Protein AF-0000000066777136 (afdb_homodimer)

Solvent-accessible surface area (backbone atoms only — not comparable to full-atom values): 6748 Å² total; per-residue (Å²): 109,71,65,54,53,51,48,52,54,43,50,52,30,48,49,44,24,48,50,28,49,50,47,64,70,67,70,53,54,58,68,53,48,48,50,45,32,49,55,42,25,53,56,21,48,60,64,58,45,67,77,68,74,74,73,69,72,74,82,122,109,72,65,54,52,52,49,53,54,42,50,52,29,48,50,44,24,47,50,27,50,49,48,65,69,66,70,55,55,58,69,54,49,47,49,45,32,48,55,41,24,51,55,22,48,61,65,59,44,68,76,68,75,75,73,68,71,72,81,122

Secondary structure (DSSP, 8-state):
-HHHHHHHHHHHHHHHHHHHHHHHHTT--HHHHHHHHHHHHHHHHHHHS-----------/-HHHHHHHHHHHHHHHHHHHHHHHHTT--HHHHHHHHHHHHHHHHHHHS-----------

Foldseek 3Di:
DVVVVVVVVVVLVVVLVVLQVCCVVVVDDPVSVVVSVVVNVVSVVVVPPPPPPPPPVPPD/DVVVVVVVVVVLVVVLVVLQVCCVVVVDDPVSVVVSVVVNVVSVVVVPPPPPPCPVVPPD

pLDDT: mean 80.48, std 21.47, range [34.06, 98.5]

Sequence (120 aa):
MVDECFSQRQKKWACVQFIAEVSLIANCKPADLKLALSLIADLANSENKEPEKEVFYKAEMVDECFSQRQKKWACVQFIAEVSLIANCKPADLKLALSLIADLANSENKEPEKEVFYKAE

Structure (mmCIF, N/CA/C/O backbone):
data_AF-0000000066777136-model_v1
#
loop_
_entity.id
_entity.type
_entity.pdbx_description
1 polymer TumA
#
loop_
_atom_site.group_PDB
_atom_site.id
_atom_site.type_symbol
_atom_site.label_atom_id
_atom_site.label_alt_id
_atom_site.label_comp_id
_atom_site.label_asym_id
_atom_site.label_entity_id
_atom_site.label_seq_id
_atom_site.pdbx_PDB_ins_code
_atom_site.Cartn_x
_atom_site.Cartn_y
_atom_site.Cartn_z
_atom_site.occupancy
_atom_site.B_iso_or_equiv
_atom_site.auth_seq_id
_atom_site.auth_comp_id
_atom_site.auth_asym_id
_atom_site.auth_atom_id
_atom_site.pdbx_PDB_model_num
ATOM 1 N N . MET A 1 1 ? -10.672 20.625 11.062 1 40.84 1 MET A N 1
ATOM 2 C CA . MET A 1 1 ? -10.297 20.344 9.68 1 40.84 1 MET A CA 1
ATOM 3 C C . MET A 1 1 ? -8.977 19.594 9.602 1 40.84 1 MET A C 1
ATOM 5 O O . MET A 1 1 ? -8.852 18.641 8.836 1 40.84 1 MET A O 1
ATOM 9 N N . VAL A 1 2 ? -7.93 20 10.32 1 48.22 2 VAL A N 1
ATOM 10 C CA . VAL A 1 2 ? -6.625 19.344 10.352 1 48.22 2 VAL A CA 1
ATOM 11 C C . VAL A 1 2 ? -6.777 17.906 10.852 1 48.22 2 VAL A C 1
ATOM 13 O O . VAL A 1 2 ? -6.195 16.984 10.281 1 48.22 2 VAL A O 1
ATOM 16 N N . ASP A 1 3 ? -7.652 17.734 11.789 1 57 3 ASP A N 1
ATOM 17 C CA . ASP A 1 3 ? -7.859 16.422 12.422 1 57 3 ASP A CA 1
ATOM 18 C C . ASP A 1 3 ? -8.531 15.453 11.453 1 57 3 ASP A C 1
ATOM 20 O O . ASP A 1 3 ? -8.156 14.281 11.398 1 57 3 ASP A O 1
ATOM 24 N N . GLU A 1 4 ? -9.391 16.094 10.656 1 57.47 4 GLU A N 1
ATOM 25 C CA . GLU A 1 4 ? -10.125 15.242 9.719 1 57.47 4 GLU A CA 1
ATOM 26 C C . GLU A 1 4 ? -9.211 14.734 8.602 1 57.47 4 GLU A C 1
ATOM 28 O O . GLU A 1 4 ? -9.344 13.594 8.156 1 57.47 4 GLU A O 1
ATOM 33 N N . CYS A 1 5 ? -8.305 15.602 8.227 1 56.84 5 CYS A N 1
ATOM 34 C CA . CYS A 1 5 ? -7.387 15.203 7.164 1 56.84 5 CYS A CA 1
ATOM 35 C C . CYS A 1 5 ? -6.449 14.102 7.637 1 56.84 5 CYS A C 1
ATOM 37 O O . CYS A 1 5 ? -6.168 13.156 6.895 1 56.84 5 CYS A O 1
ATOM 39 N N . PHE A 1 6 ? -6.082 14.227 8.883 1 62.59 6 PHE A N 1
ATOM 40 C CA . PHE A 1 6 ? -5.23 13.188 9.453 1 62.59 6 PHE A CA 1
ATOM 41 C C . PHE A 1 6 ? -5.984 11.867 9.555 1 62.59 6 PHE A C 1
ATOM 43 O O . PHE A 1 6 ? -5.441 10.812 9.227 1 62.59 6 PHE A O 1
ATOM 50 N N . SER A 1 7 ? -7.195 12.164 9.789 1 74 7 SER A N 1
ATOM 51 C CA . SER A 1 7 ? -8.016 10.969 9.969 1 74 7 SER A CA 1
ATOM 52 C C . SER A 1 7 ? -8.234 10.242 8.648 1 74 7 SER A C 1
ATOM 54 O O . SER A 1 7 ? -8.172 9.016 8.586 1 74 7 SER A O 1
ATOM 56 N N . GLN A 1 8 ? -8.312 11 7.531 1 79.5 8 GLN A N 1
ATOM 57 C CA . GLN A 1 8 ? -8.539 10.375 6.23 1 79.5 8 GLN A CA 1
ATOM 58 C C . GLN A 1 8 ? -7.285 9.68 5.723 1 79.5 8 GLN A C 1
ATOM 60 O O . GLN A 1 8 ? -7.359 8.594 5.148 1 79.5 8 GLN A O 1
ATOM 65 N N . ARG A 1 9 ? -6.215 10.289 5.965 1 78.5 9 ARG A N 1
ATOM 66 C CA . ARG A 1 9 ? -4.945 9.703 5.547 1 78.5 9 ARG A CA 1
ATOM 67 C C . ARG A 1 9 ? -4.645 8.43 6.324 1 78.5 9 ARG A C 1
ATOM 69 O O . ARG A 1 9 ? -4.188 7.438 5.75 1 78.5 9 ARG A O 1
ATOM 76 N N . GLN A 1 10 ? -5.004 8.477 7.555 1 85.69 10 GLN A N 1
ATOM 77 C CA . GLN A 1 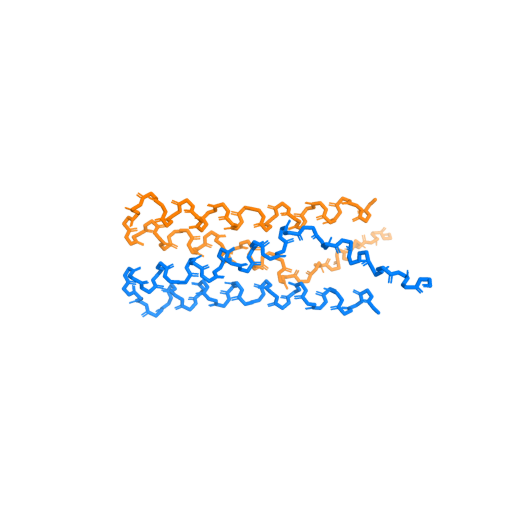10 ? -4.781 7.297 8.391 1 85.69 10 GLN A CA 1
ATOM 78 C C . GLN A 1 10 ? -5.68 6.141 7.957 1 85.69 10 GLN A C 1
ATOM 80 O O . GLN A 1 10 ? -5.258 4.98 7.969 1 85.69 10 GLN A O 1
ATOM 85 N N . LYS A 1 11 ? -6.871 6.449 7.566 1 90.88 11 LYS A N 1
ATOM 86 C CA . LYS A 1 11 ? -7.793 5.426 7.086 1 90.88 11 LYS A CA 1
ATOM 87 C C . LYS A 1 11 ? -7.258 4.758 5.82 1 90.88 11 LYS A C 1
ATOM 89 O O . LYS A 1 11 ? -7.398 3.545 5.645 1 90.88 11 LYS A O 1
ATOM 94 N N . LYS A 1 12 ? -6.652 5.516 4.965 1 93.19 12 LYS A N 1
ATOM 95 C CA . LYS A 1 12 ? -6.105 4.965 3.727 1 93.19 12 LYS A CA 1
ATOM 96 C C . LYS A 1 12 ? -4.945 4.016 4.016 1 93.19 12 LYS A C 1
ATOM 98 O O . LYS A 1 12 ? -4.844 2.945 3.41 1 93.19 12 LYS A O 1
ATOM 103 N N . TRP A 1 13 ? -4.18 4.43 4.98 1 94.25 13 TRP A N 1
ATOM 104 C CA . TRP A 1 13 ? -3.09 3.547 5.375 1 94.25 13 TRP A CA 1
ATOM 105 C C . TRP A 1 13 ? -3.627 2.26 5.992 1 94.25 13 TRP A C 1
ATOM 107 O O . TRP A 1 13 ? -3.076 1.18 5.773 1 94.25 13 TRP A O 1
ATOM 117 N N . 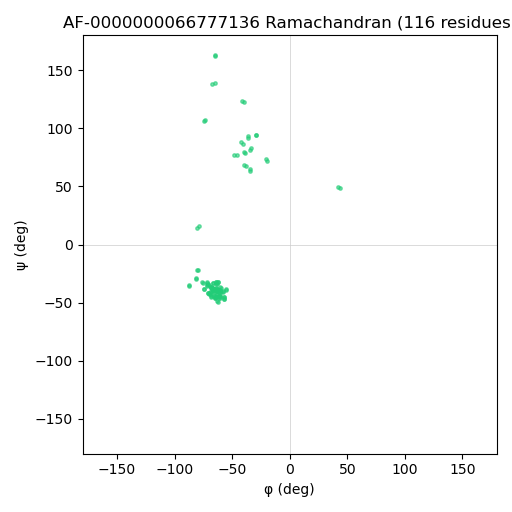ALA A 1 14 ? -4.629 2.354 6.734 1 94.12 14 ALA A N 1
ATOM 118 C CA . ALA A 1 14 ? -5.25 1.176 7.332 1 94.12 14 ALA A CA 1
ATOM 119 C C . ALA A 1 14 ? -5.801 0.239 6.262 1 94.12 14 ALA A C 1
ATOM 121 O O . ALA A 1 14 ? -5.688 -0.983 6.379 1 94.12 14 ALA A O 1
ATOM 122 N N . CYS A 1 15 ? -6.379 0.836 5.262 1 97.12 15 CYS A N 1
ATOM 123 C CA . CYS A 1 15 ? -6.914 0.04 4.164 1 97.12 15 CYS A CA 1
ATOM 124 C C . CYS A 1 15 ? -5.797 -0.688 3.426 1 97.12 15 CYS A C 1
ATOM 126 O O . CYS A 1 15 ? -5.914 -1.881 3.137 1 97.12 15 CYS A O 1
ATOM 128 N N . VAL A 1 16 ? -4.734 0.071 3.168 1 98.06 16 VAL A N 1
ATOM 129 C CA . VAL A 1 16 ? -3.574 -0.529 2.514 1 98.06 16 VAL A CA 1
ATOM 130 C C . VAL A 1 16 ? -3.07 -1.712 3.338 1 98.06 16 VAL A C 1
ATOM 132 O O . VAL A 1 16 ? -2.854 -2.801 2.805 1 98.06 16 VAL A O 1
ATOM 135 N N . GLN A 1 17 ? -2.971 -1.533 4.645 1 97.25 17 GLN A N 1
ATOM 136 C CA . GLN A 1 17 ? -2.494 -2.592 5.531 1 97.25 17 GLN A CA 1
ATOM 137 C C . GLN A 1 17 ? -3.438 -3.789 5.512 1 97.25 17 GLN A C 1
ATOM 139 O O . GLN A 1 17 ? -2.994 -4.934 5.414 1 97.25 17 GLN A O 1
ATOM 144 N N . PHE A 1 18 ? -4.656 -3.486 5.535 1 97.25 18 PHE A N 1
ATOM 145 C CA . PHE A 1 18 ? -5.664 -4.539 5.555 1 97.25 18 PHE A CA 1
ATOM 146 C C . PHE A 1 18 ? -5.598 -5.375 4.281 1 97.25 18 PHE A C 1
ATOM 148 O O . PHE A 1 18 ? -5.551 -6.602 4.344 1 97.25 18 PHE A O 1
ATOM 155 N N . ILE A 1 19 ? -5.566 -4.785 3.145 1 98 19 ILE A N 1
ATOM 156 C CA . ILE A 1 19 ? -5.547 -5.477 1.86 1 98 19 ILE A CA 1
ATOM 157 C C . ILE A 1 19 ? -4.301 -6.359 1.766 1 98 19 ILE A C 1
ATOM 159 O O . ILE A 1 19 ? -4.387 -7.523 1.371 1 98 19 ILE A O 1
ATOM 163 N N . ALA A 1 20 ? -3.176 -5.777 2.152 1 98.06 20 ALA A N 1
ATOM 164 C CA . ALA A 1 20 ? -1.915 -6.508 2.051 1 98.06 20 ALA A CA 1
ATOM 165 C C . ALA A 1 20 ? -1.902 -7.715 2.988 1 98.06 20 ALA A C 1
ATOM 167 O O . ALA A 1 20 ? -1.593 -8.828 2.568 1 98.06 20 ALA A O 1
ATOM 168 N N . GLU A 1 21 ? -2.348 -7.5 4.297 1 97.12 21 GLU A N 1
ATOM 169 C CA . GLU A 1 21 ? -2.248 -8.547 5.309 1 97.12 21 GLU A CA 1
ATOM 170 C C . GLU A 1 21 ? -3.238 -9.68 5.035 1 97.12 21 GLU A C 1
ATOM 172 O O . GLU A 1 21 ? -2.896 -10.852 5.16 1 97.12 21 GLU A O 1
ATOM 177 N N . VAL A 1 22 ? -4.391 -9.328 4.656 1 96.62 22 VAL A N 1
ATOM 178 C CA . VAL A 1 22 ? -5.402 -10.336 4.363 1 96.62 22 VAL A CA 1
ATOM 179 C C . VAL A 1 22 ? -4.961 -11.172 3.166 1 96.62 22 VAL A C 1
ATOM 181 O O . VAL A 1 22 ? -5.168 -12.391 3.143 1 96.62 22 VAL A O 1
ATOM 184 N N . SER A 1 23 ? -4.348 -10.555 2.129 1 96.94 23 SER A N 1
ATOM 185 C CA . SER A 1 23 ? -3.869 -11.258 0.946 1 96.94 23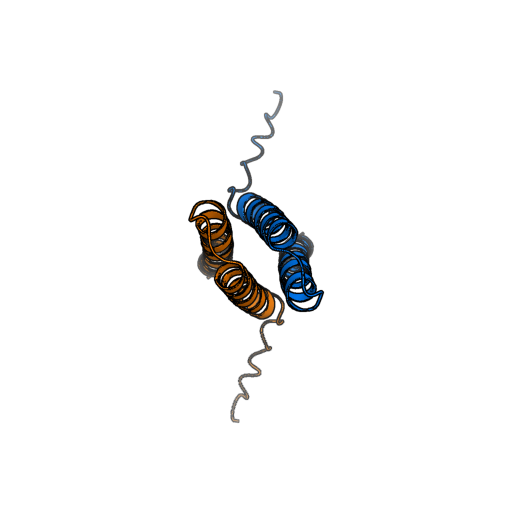 SER A CA 1
ATOM 186 C C . SER A 1 23 ? -2.764 -12.25 1.304 1 96.94 23 SER A C 1
ATOM 188 O O . SER A 1 23 ? -2.648 -13.305 0.684 1 96.94 23 SER A O 1
ATOM 190 N N . LEU A 1 24 ? -1.973 -11.938 2.24 1 94.75 24 LEU A N 1
ATOM 191 C CA . LEU A 1 24 ? -0.863 -12.781 2.664 1 94.75 24 LEU A CA 1
ATOM 192 C C . LEU A 1 24 ? -1.365 -13.961 3.488 1 94.75 24 LEU A C 1
ATOM 194 O O . LEU A 1 24 ? -0.834 -15.07 3.383 1 94.75 24 LEU A O 1
ATOM 198 N N . ILE A 1 25 ? -2.436 -13.781 4.246 1 94.56 25 ILE A N 1
ATOM 199 C CA . ILE A 1 25 ? -2.932 -14.789 5.176 1 94.56 25 ILE A CA 1
ATOM 200 C C . ILE A 1 25 ? -3.896 -15.727 4.453 1 94.56 25 ILE A C 1
ATOM 202 O O . ILE A 1 25 ? -3.953 -16.922 4.754 1 94.56 25 ILE A O 1
ATOM 206 N N . ALA A 1 26 ? -4.703 -15.289 3.49 1 89.5 26 ALA A N 1
ATOM 207 C CA . ALA A 1 26 ? -5.789 -16.016 2.842 1 89.5 26 ALA A CA 1
ATOM 208 C C . ALA A 1 26 ? -5.25 -16.953 1.765 1 89.5 26 ALA A C 1
ATOM 210 O O . ALA A 1 26 ? -6.016 -17.672 1.12 1 89.5 26 ALA A O 1
ATOM 211 N N . ASN A 1 27 ? -3.916 -17.219 1.738 1 82.31 27 ASN A N 1
ATOM 212 C CA . ASN A 1 27 ? -3.346 -18.078 0.697 1 82.31 27 ASN A CA 1
ATOM 213 C C . ASN A 1 27 ? -3.914 -17.734 -0.678 1 82.31 27 ASN A C 1
ATOM 215 O O . ASN A 1 27 ? -4.371 -18.625 -1.402 1 82.31 27 ASN A O 1
ATOM 219 N N . CYS A 1 28 ? -3.965 -16.609 -1.068 1 89.62 28 CYS A N 1
ATOM 220 C CA . CYS A 1 28 ? -4.516 -16.078 -2.311 1 89.62 28 CYS A CA 1
ATOM 221 C C . CYS A 1 28 ? -3.723 -16.578 -3.514 1 89.62 28 CYS A C 1
ATOM 223 O O . CYS A 1 28 ? -2.508 -16.75 -3.43 1 89.62 28 CYS A O 1
ATOM 225 N N . LYS A 1 29 ? -4.531 -16.938 -4.621 1 93.19 29 LYS A N 1
ATOM 226 C CA . LYS A 1 29 ? -3.893 -17.219 -5.902 1 93.19 29 LYS A CA 1
ATOM 227 C C . LYS A 1 29 ? -3.217 -15.969 -6.465 1 93.19 29 LYS A C 1
ATOM 229 O O . LYS A 1 29 ? -3.529 -14.852 -6.059 1 93.19 29 LYS A O 1
ATOM 234 N N . PRO A 1 30 ? -2.342 -16.125 -7.402 1 93.81 30 PRO A N 1
ATOM 235 C CA . PRO A 1 30 ? -1.609 -14.984 -7.977 1 93.81 30 PRO A CA 1
ATOM 236 C C . PRO A 1 30 ? -2.533 -13.898 -8.516 1 93.81 30 PRO A C 1
ATOM 238 O O . PRO A 1 30 ? -2.238 -12.703 -8.375 1 93.81 30 PRO A O 1
ATOM 241 N N . ALA A 1 31 ? -3.582 -14.281 -9.102 1 94.62 31 ALA A N 1
ATOM 242 C CA . ALA A 1 31 ? -4.516 -13.289 -9.633 1 94.62 31 ALA A CA 1
ATOM 243 C C . ALA A 1 31 ? -5.07 -12.406 -8.516 1 94.62 31 ALA A C 1
ATOM 245 O O . ALA A 1 31 ? -5.246 -11.195 -8.703 1 94.62 31 ALA A O 1
ATOM 246 N N . ASP A 1 32 ? -5.355 -12.992 -7.422 1 96.19 32 ASP A N 1
ATOM 247 C CA . ASP A 1 32 ? -5.859 -12.25 -6.27 1 96.19 32 ASP A CA 1
ATOM 248 C C . ASP A 1 32 ? -4.781 -11.328 -5.699 1 96.19 32 ASP A C 1
ATOM 250 O O . ASP A 1 32 ? -5.074 -10.203 -5.281 1 96.19 32 ASP A O 1
ATOM 254 N N . LEU A 1 33 ? -3.572 -11.82 -5.723 1 97.69 33 LEU A N 1
ATOM 255 C CA . LEU A 1 33 ? -2.455 -11.008 -5.262 1 97.69 33 LEU A CA 1
ATOM 256 C C . LEU A 1 33 ? -2.258 -9.797 -6.16 1 97.69 33 LEU A C 1
ATOM 258 O O . LEU A 1 33 ? -2.033 -8.688 -5.672 1 97.69 33 LEU A O 1
ATOM 262 N N . LYS A 1 34 ? -2.445 -9.992 -7.406 1 97.19 34 LYS A N 1
ATOM 263 C CA . LYS A 1 34 ? -2.324 -8.898 -8.367 1 97.19 34 LYS A CA 1
ATOM 264 C C . LYS A 1 34 ? -3.449 -7.883 -8.195 1 97.19 34 LYS A C 1
ATOM 266 O O . LYS A 1 34 ? -3.227 -6.676 -8.305 1 97.19 34 LYS A O 1
ATOM 271 N N . LEU A 1 35 ? -4.605 -8.422 -7.965 1 97.38 35 LEU A N 1
ATOM 272 C CA . LEU A 1 35 ? -5.727 -7.523 -7.711 1 97.38 35 LEU A CA 1
ATOM 273 C C . LEU A 1 35 ? -5.477 -6.68 -6.465 1 97.38 35 LEU A C 1
ATOM 275 O O . LEU A 1 35 ? -5.746 -5.477 -6.461 1 97.38 35 LEU A O 1
ATOM 279 N N . ALA A 1 36 ? -4.996 -7.328 -5.43 1 97.88 36 ALA A N 1
ATOM 280 C CA . ALA A 1 36 ? -4.656 -6.602 -4.211 1 97.88 36 ALA A CA 1
ATOM 281 C C . ALA A 1 36 ? -3.633 -5.504 -4.492 1 97.88 36 ALA A C 1
ATOM 283 O O . ALA A 1 36 ? -3.816 -4.359 -4.078 1 97.88 36 ALA A O 1
ATOM 284 N N . LEU A 1 37 ? -2.602 -5.828 -5.223 1 98.12 37 LEU A N 1
ATOM 285 C CA . LEU A 1 37 ? -1.562 -4.863 -5.559 1 98.12 37 LEU A CA 1
ATOM 286 C C . LEU A 1 37 ? -2.125 -3.74 -6.426 1 98.12 37 LEU A C 1
ATOM 288 O O . LEU A 1 37 ? -1.725 -2.582 -6.285 1 98.12 37 LEU A O 1
ATOM 292 N N . SER A 1 38 ? -3.08 -4.004 -7.254 1 98.12 38 SER A N 1
ATOM 293 C CA . SER A 1 38 ? -3.721 -2.982 -8.078 1 98.12 38 SER A CA 1
ATOM 294 C C . SER A 1 38 ? -4.531 -2.016 -7.219 1 98.12 38 SER A C 1
ATOM 296 O O . SER A 1 38 ? -4.484 -0.801 -7.43 1 98.12 38 SER A O 1
ATOM 298 N N . LEU A 1 39 ? -5.293 -2.574 -6.285 1 98.25 39 LEU A N 1
ATOM 299 C CA . LEU A 1 39 ? -6.086 -1.75 -5.379 1 98.25 39 LEU A CA 1
ATOM 300 C C . LEU A 1 39 ? -5.188 -0.835 -4.551 1 98.25 39 LEU A C 1
ATOM 302 O O . LEU A 1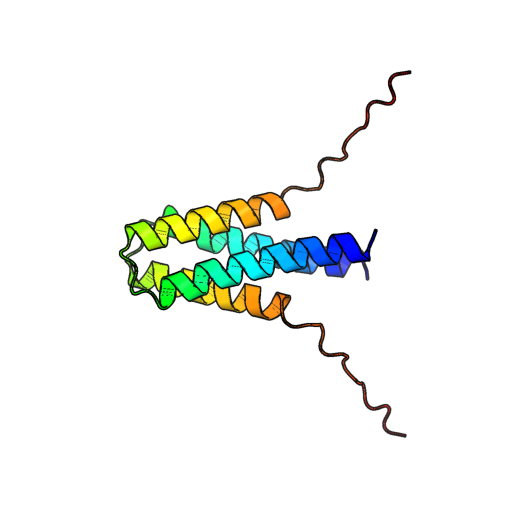 39 ? -5.492 0.347 -4.375 1 98.25 39 LEU A O 1
ATOM 306 N N . ILE A 1 40 ? -4.082 -1.372 -4.148 1 98.5 40 ILE A N 1
ATOM 307 C CA . ILE A 1 40 ? -3.129 -0.613 -3.344 1 98.5 40 ILE A CA 1
ATOM 308 C C . ILE A 1 40 ? -2.479 0.47 -4.203 1 98.5 40 ILE A C 1
ATOM 310 O O . ILE A 1 40 ? -2.318 1.609 -3.758 1 98.5 40 ILE A O 1
ATOM 314 N N . ALA A 1 41 ? -2.111 0.181 -5.418 1 98 41 ALA A N 1
ATOM 315 C CA . ALA A 1 41 ? -1.53 1.161 -6.332 1 98 41 ALA A CA 1
ATOM 316 C C . ALA A 1 41 ? -2.477 2.34 -6.547 1 98 41 ALA A C 1
ATOM 318 O O . ALA A 1 41 ? -2.045 3.494 -6.559 1 98 41 ALA A O 1
ATOM 319 N N . ASP A 1 42 ? -3.736 2.012 -6.664 1 96.81 42 ASP A N 1
ATOM 320 C CA . ASP A 1 42 ? -4.738 3.051 -6.879 1 96.81 42 ASP A CA 1
ATOM 321 C C . ASP A 1 42 ? -4.852 3.965 -5.66 1 96.81 42 ASP A C 1
ATOM 323 O O . ASP A 1 42 ? -4.961 5.184 -5.801 1 96.81 42 ASP A O 1
ATOM 327 N N . LEU A 1 43 ? -4.867 3.369 -4.48 1 95.69 43 LEU A N 1
A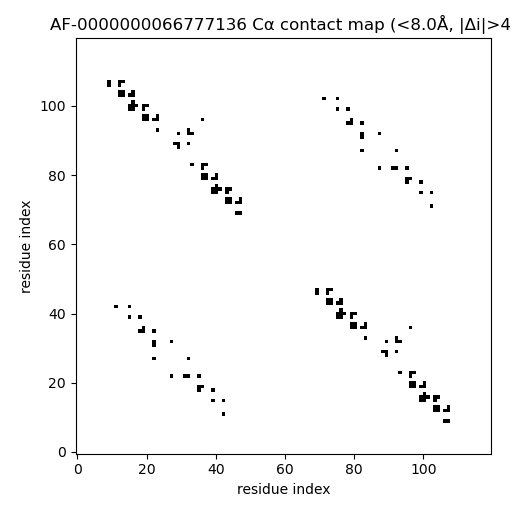TOM 328 C CA . LEU A 1 43 ? -4.93 4.141 -3.244 1 95.69 43 LEU A CA 1
ATOM 329 C C . LEU A 1 43 ? -3.721 5.062 -3.113 1 95.69 43 LEU A C 1
ATOM 331 O O . LEU A 1 43 ? -3.863 6.238 -2.768 1 95.69 43 LEU A O 1
ATOM 335 N N . ALA A 1 44 ? -2.568 4.512 -3.416 1 96.38 44 ALA A N 1
ATOM 336 C CA . ALA A 1 44 ? -1.333 5.285 -3.32 1 96.38 44 ALA A CA 1
ATOM 337 C C . ALA A 1 44 ? -1.312 6.414 -4.348 1 96.38 44 ALA A C 1
ATOM 339 O O . ALA A 1 44 ? -0.867 7.523 -4.051 1 96.38 44 ALA A O 1
ATOM 340 N N . ASN A 1 45 ? -1.791 6.109 -5.52 1 94.44 45 ASN A N 1
ATOM 341 C CA . ASN A 1 45 ? -1.853 7.117 -6.57 1 94.44 45 ASN A CA 1
ATOM 342 C C . ASN A 1 45 ? -2.723 8.305 -6.16 1 94.44 45 ASN A C 1
ATOM 344 O O . ASN A 1 45 ? -2.381 9.453 -6.438 1 94.44 45 ASN A O 1
ATOM 348 N N . SER A 1 46 ? -3.814 7.992 -5.523 1 91.31 46 SER A N 1
ATOM 349 C CA . SER A 1 46 ? -4.723 9.039 -5.07 1 91.31 46 SER A CA 1
ATOM 350 C C . SER A 1 46 ? -4.043 9.961 -4.055 1 91.31 46 SER A C 1
ATOM 352 O O . SER A 1 46 ? -4.324 11.156 -4.012 1 91.31 46 SER A O 1
ATOM 354 N N . GLU A 1 47 ? -3.148 9.422 -3.285 1 89.19 47 GLU A N 1
ATOM 355 C CA . GLU A 1 47 ? -2.459 10.203 -2.256 1 89.19 47 GLU A CA 1
ATOM 356 C C . GLU A 1 47 ? -1.302 11 -2.848 1 89.19 47 GLU A C 1
ATOM 358 O O . GLU A 1 47 ? -0.904 12.023 -2.297 1 89.19 47 GLU A O 1
ATOM 363 N N . ASN A 1 48 ? -0.774 10.453 -3.863 1 88.31 48 ASN A N 1
ATOM 364 C CA . ASN A 1 48 ? 0.366 11.102 -4.496 1 88.31 48 ASN A CA 1
ATOM 365 C C . ASN A 1 48 ? -0.076 12.25 -5.406 1 88.31 48 ASN A C 1
ATOM 367 O O . ASN A 1 48 ? 0.733 13.102 -5.781 1 88.31 48 ASN A O 1
ATOM 371 N N . LYS A 1 49 ? -1.266 12.102 -5.754 1 82.81 49 LYS A N 1
ATOM 372 C CA . LYS A 1 49 ? -1.787 13.172 -6.594 1 82.81 49 LYS A CA 1
ATOM 373 C C . LYS A 1 49 ? -2.049 14.438 -5.773 1 82.81 49 LYS A C 1
ATOM 375 O O . LYS A 1 49 ? -2.533 14.359 -4.641 1 82.81 49 LYS A O 1
ATOM 380 N N . GLU A 1 50 ? -1.185 15.469 -5.934 1 63.22 50 GLU A N 1
ATOM 381 C CA . GLU A 1 50 ? -1.326 16.781 -5.301 1 63.22 50 GLU A CA 1
ATOM 382 C C . GLU A 1 50 ? -2.781 17.234 -5.301 1 63.22 50 GLU A C 1
ATOM 384 O O . GLU A 1 50 ? -3.529 16.953 -6.238 1 63.22 50 GLU A O 1
ATOM 389 N N . PRO A 1 51 ? -3.285 17.516 -3.955 1 55.62 51 PRO A N 1
ATOM 390 C CA . PRO A 1 51 ? -4.633 18.078 -3.988 1 55.62 51 PRO A CA 1
ATOM 391 C C . PRO A 1 51 ? -4.848 19.016 -5.18 1 55.62 51 PRO A C 1
ATOM 393 O O . PRO A 1 51 ? -3.951 19.781 -5.535 1 55.62 51 PRO A O 1
ATOM 396 N N . GLU A 1 52 ? -5.34 18.531 -6.262 1 49.78 52 GLU A N 1
ATOM 397 C CA . GLU A 1 52 ? -5.715 19.516 -7.266 1 49.78 52 GLU A CA 1
ATOM 398 C C . GLU A 1 52 ? -6.133 20.844 -6.617 1 49.78 52 GLU A C 1
ATOM 400 O O . GLU A 1 52 ? -6.805 20.844 -5.582 1 49.78 52 GLU A O 1
ATOM 405 N N . LYS A 1 53 ? -5.316 21.875 -6.41 1 47.41 53 LYS A N 1
ATOM 406 C CA . LYS A 1 53 ? -5.914 23.203 -6.199 1 47.41 53 LYS A CA 1
ATOM 407 C C . LYS A 1 53 ? -7.344 23.234 -6.73 1 47.41 53 LYS A C 1
ATOM 409 O O . LYS A 1 53 ? -7.566 23.109 -7.938 1 47.41 53 LYS A O 1
ATOM 414 N N . GLU A 1 54 ? -8.273 22.625 -6.137 1 44.34 54 GLU A N 1
ATOM 415 C CA . GLU A 1 54 ? -9.617 23.031 -6.539 1 44.34 54 GLU A CA 1
ATOM 416 C C . GLU A 1 54 ? -9.672 24.516 -6.871 1 44.34 54 GLU A C 1
ATOM 418 O O . GLU A 1 54 ? -9.547 25.359 -5.984 1 44.34 54 GLU A O 1
ATOM 423 N N . VAL A 1 55 ? -8.984 25.016 -7.918 1 43.78 55 VAL A N 1
ATOM 424 C CA . VAL A 1 55 ? -9.359 26.328 -8.438 1 43.78 55 VAL A CA 1
ATOM 425 C C . VAL A 1 55 ? -10.875 26.484 -8.398 1 43.78 55 VAL A C 1
ATOM 427 O O . VAL A 1 55 ? -11.594 25.844 -9.156 1 43.78 55 VAL A O 1
ATOM 430 N N . PHE A 1 56 ? -11.445 26.547 -7.242 1 41.78 56 PHE A N 1
ATOM 431 C CA . PHE A 1 56 ? -12.812 27.062 -7.203 1 41.78 56 PHE A CA 1
ATOM 432 C C . PHE A 1 56 ? -12.945 28.328 -8.047 1 41.78 56 PHE A C 1
ATOM 434 O O . PHE A 1 56 ? -12.266 29.312 -7.785 1 41.78 56 PHE A O 1
ATOM 441 N N . TYR A 1 57 ? -13.008 28.156 -9.281 1 42.41 57 TYR A N 1
ATOM 442 C CA . TYR A 1 57 ? -13.383 29.266 -10.133 1 42.41 57 TYR A CA 1
ATOM 443 C C . TYR A 1 57 ? -14.391 30.172 -9.422 1 42.41 57 TYR A C 1
ATOM 445 O O . TYR A 1 57 ? -15.43 29.719 -8.953 1 42.41 57 TYR A O 1
ATOM 453 N N . LYS A 1 58 ? -13.969 31.078 -8.602 1 37.03 58 LYS A N 1
ATOM 454 C CA . LYS A 1 58 ? -14.844 32.188 -8.242 1 37.03 58 LYS A CA 1
ATOM 455 C C . LYS A 1 58 ? -15.641 32.656 -9.453 1 37.03 58 LYS A C 1
ATOM 457 O O . LYS A 1 58 ? -15.062 33.094 -10.453 1 37.03 58 LYS A O 1
ATOM 462 N N . ALA A 1 59 ? -16.734 31.984 -9.883 1 36.22 59 ALA A N 1
ATOM 463 C CA . ALA A 1 59 ? -17.656 32.688 -10.789 1 36.22 59 ALA A CA 1
ATOM 464 C C . ALA A 1 59 ? -17.844 34.125 -10.375 1 36.22 59 ALA A C 1
ATOM 466 O O . ALA A 1 59 ? -18.266 34.438 -9.258 1 36.22 59 ALA A O 1
ATOM 467 N N . GLU A 1 60 ? -16.953 35 -10.836 1 34.06 60 GLU A N 1
ATOM 468 C CA . GLU A 1 60 ? -17.344 36.375 -10.875 1 34.06 60 GLU A CA 1
ATOM 469 C C . GLU A 1 60 ? -18.672 36.562 -11.609 1 34.06 60 GLU A C 1
ATOM 471 O O . GLU A 1 60 ? -18.906 35.906 -12.625 1 34.06 60 GLU A O 1
ATOM 476 N N . MET B 1 1 ? 8.797 22.594 9.164 1 40.31 1 MET B N 1
ATOM 477 C CA . MET B 1 1 ? 8.516 21.312 9.836 1 40.31 1 MET B CA 1
ATOM 478 C C . MET B 1 1 ? 7.273 20.656 9.25 1 40.31 1 MET B C 1
ATOM 480 O O . MET B 1 1 ? 7.258 19.453 9.023 1 40.31 1 MET B O 1
ATOM 484 N N . VAL B 1 2 ? 6.16 21.375 9.062 1 48.41 2 VAL B N 1
ATOM 485 C CA . VAL B 1 2 ? 4.918 20.844 8.492 1 48.41 2 VAL B CA 1
ATOM 486 C C . VAL B 1 2 ? 5.168 20.328 7.082 1 48.41 2 VAL B C 1
ATOM 488 O O . VAL B 1 2 ? 4.707 19.25 6.719 1 48.41 2 VAL B O 1
ATOM 491 N N . ASP B 1 3 ? 6.016 21.016 6.387 1 56.91 3 ASP B N 1
ATOM 492 C CA . ASP B 1 3 ? 6.309 20.688 4.996 1 56.91 3 ASP B CA 1
ATOM 493 C C . ASP B 1 3 ? 7.098 19.391 4.891 1 56.91 3 ASP B C 1
ATOM 495 O O . ASP B 1 3 ? 6.832 18.562 4.012 1 56.91 3 ASP B O 1
ATOM 499 N N . GLU B 1 4 ? 7.953 19.25 5.922 1 57.25 4 GLU B N 1
ATOM 500 C CA . GLU B 1 4 ? 8.789 18.047 5.895 1 57.25 4 GLU B CA 1
ATOM 501 C C . GLU B 1 4 ? 7.973 16.797 6.195 1 57.25 4 GLU B C 1
ATOM 503 O O . GLU B 1 4 ? 8.219 15.742 5.617 1 57.25 4 GLU B O 1
ATOM 508 N N . CYS B 1 5 ? 7.008 16.984 7.07 1 56.75 5 CYS B N 1
ATOM 509 C CA . CYS B 1 5 ? 6.172 15.844 7.41 1 56.75 5 CYS B CA 1
ATOM 510 C C . CYS B 1 5 ? 5.312 15.422 6.223 1 56.75 5 CYS B C 1
ATOM 512 O O . CYS B 1 5 ? 5.145 14.227 5.965 1 56.75 5 CYS B O 1
ATOM 514 N N . PHE B 1 6 ? 4.871 16.422 5.52 1 62.56 6 PHE B N 1
ATOM 515 C CA . PHE B 1 6 ? 4.086 16.125 4.324 1 62.56 6 PHE B CA 1
ATOM 516 C C . PHE B 1 6 ? 4.945 15.445 3.268 1 62.56 6 PHE B C 1
ATOM 518 O O . PHE B 1 6 ? 4.508 14.469 2.645 1 62.56 6 PHE B O 1
ATOM 525 N N . SER B 1 7 ? 6.125 15.914 3.377 1 73.56 7 SER B N 1
ATOM 526 C CA . SER B 1 7 ? 7.031 15.359 2.373 1 73.56 7 SER B CA 1
ATOM 527 C C . SER B 1 7 ? 7.363 13.898 2.668 1 73.56 7 SER B C 1
ATOM 529 O O . SER B 1 7 ? 7.414 13.078 1.754 1 73.56 7 SER B O 1
ATOM 531 N N . GLN B 1 8 ? 7.418 13.531 3.965 1 79.38 8 GLN B N 1
ATOM 532 C CA . GLN B 1 8 ? 7.75 12.156 4.328 1 79.38 8 GLN B CA 1
ATOM 533 C C . GLN B 1 8 ? 6.578 11.219 4.066 1 79.38 8 GLN B C 1
ATOM 535 O O . GLN B 1 8 ? 6.77 10.094 3.605 1 79.38 8 GLN B O 1
ATOM 540 N N . ARG B 1 9 ? 5.453 11.711 4.328 1 78.12 9 ARG B N 1
ATOM 541 C CA . ARG B 1 9 ? 4.254 10.906 4.098 1 78.12 9 ARG B CA 1
ATOM 542 C C . ARG B 1 9 ? 4.039 10.664 2.607 1 78.12 9 ARG B C 1
ATOM 544 O O . ARG B 1 9 ? 3.691 9.555 2.197 1 78.12 9 ARG B O 1
ATOM 551 N N . GLN B 1 10 ? 4.34 11.656 1.87 1 85.62 10 GLN B N 1
ATOM 552 C CA . GLN B 1 10 ? 4.184 11.531 0.426 1 85.62 10 GLN B CA 1
ATOM 553 C C . GLN B 1 10 ? 5.199 10.547 -0.15 1 85.62 10 GLN B C 1
ATOM 555 O O . GLN B 1 10 ? 4.883 9.781 -1.067 1 85.62 10 GLN B O 1
ATOM 560 N N . LYS B 1 11 ? 6.387 10.555 0.4 1 90.81 11 LYS B N 1
ATOM 561 C CA . LYS B 1 11 ? 7.414 9.617 -0.044 1 90.81 11 LYS B CA 1
ATOM 562 C C . LYS B 1 11 ? 6.996 8.172 0.224 1 90.81 11 LYS B C 1
ATOM 564 O O . LYS B 1 11 ? 7.25 7.289 -0.593 1 90.81 11 LYS B O 1
ATOM 569 N N . LYS B 1 12 ? 6.352 7.949 1.336 1 93.06 12 LYS B N 1
ATOM 570 C CA . LYS B 1 12 ? 5.91 6.602 1.674 1 93.06 12 LYS B CA 1
ATOM 571 C C . LYS B 1 12 ? 4.82 6.121 0.715 1 93.06 12 LYS B C 1
ATOM 573 O O . LYS B 1 12 ? 4.84 4.973 0.275 1 93.06 12 LYS B O 1
ATOM 578 N N . TRP B 1 13 ? 3.99 7.051 0.378 1 94.19 13 TRP B N 1
ATOM 579 C CA . TRP B 1 13 ? 2.965 6.699 -0.599 1 94.19 13 TRP B CA 1
ATOM 580 C C . TRP B 1 13 ? 3.586 6.41 -1.962 1 94.19 13 TRP B C 1
ATOM 582 O O . TRP B 1 13 ? 3.139 5.512 -2.678 1 94.19 13 TRP B O 1
ATOM 592 N N . ALA B 1 14 ? 4.547 7.129 -2.32 1 94.06 14 ALA B N 1
ATOM 593 C CA . ALA B 1 14 ? 5.238 6.902 -3.586 1 94.06 14 ALA B CA 1
ATOM 594 C C . ALA B 1 14 ? 5.914 5.535 -3.604 1 94.06 14 ALA B C 1
ATOM 596 O O . ALA B 1 14 ? 5.906 4.844 -4.625 1 94.06 14 ALA B O 1
ATOM 597 N N . CYS B 1 15 ? 6.484 5.191 -2.48 1 97.06 15 CYS B N 1
ATOM 598 C CA . CYS B 1 15 ? 7.129 3.887 -2.373 1 97.06 15 CYS B CA 1
ATOM 599 C C . CYS B 1 15 ? 6.113 2.76 -2.514 1 97.06 15 CYS B C 1
ATOM 601 O O . CYS B 1 15 ? 6.34 1.801 -3.252 1 97.06 15 CYS B O 1
ATOM 603 N N . VAL B 1 16 ? 4.996 2.945 -1.808 1 98.06 16 VAL B N 1
ATOM 604 C CA . VAL B 1 16 ? 3.92 1.961 -1.903 1 98.06 16 VAL B CA 1
ATOM 605 C C . VAL B 1 16 ? 3.484 1.812 -3.359 1 98.06 16 VAL B C 1
ATOM 607 O O . VAL B 1 16 ? 3.385 0.695 -3.873 1 98.06 16 VAL B O 1
ATOM 610 N N . GLN B 1 17 ? 3.32 2.928 -4.051 1 97.25 17 GLN B N 1
ATOM 611 C CA . GLN B 1 17 ? 2.9 2.906 -5.449 1 97.25 17 GLN B CA 1
ATOM 612 C C . GLN B 1 17 ? 3.947 2.225 -6.328 1 97.25 17 GLN B C 1
ATOM 614 O O . GLN B 1 17 ? 3.609 1.39 -7.168 1 97.25 17 GLN B O 1
ATOM 619 N N . PHE B 1 18 ? 5.129 2.553 -6.055 1 97.19 18 PHE B N 1
ATOM 620 C CA . PHE B 1 18 ? 6.223 1.992 -6.832 1 97.19 18 PHE B CA 1
ATOM 621 C C . PHE B 1 18 ? 6.277 0.477 -6.68 1 97.19 18 PHE B C 1
ATOM 623 O O . PHE B 1 18 ? 6.328 -0.253 -7.672 1 97.19 18 PHE B O 1
ATOM 630 N N . ILE B 1 19 ? 6.238 -0.04 -5.512 1 98 19 ILE B N 1
ATOM 631 C CA . ILE B 1 19 ? 6.332 -1.47 -5.234 1 98 19 ILE B CA 1
ATOM 632 C C . ILE B 1 19 ? 5.172 -2.203 -5.902 1 98 19 ILE B C 1
ATOM 634 O O . ILE B 1 19 ? 5.367 -3.232 -6.551 1 98 19 ILE B O 1
ATOM 638 N N . ALA B 1 20 ? 3.996 -1.65 -5.746 1 98 20 ALA B N 1
ATOM 639 C CA . ALA B 1 20 ? 2.809 -2.299 -6.297 1 98 20 ALA B CA 1
ATOM 640 C C . ALA B 1 20 ? 2.861 -2.334 -7.82 1 98 20 ALA B C 1
ATOM 642 O O . ALA B 1 20 ? 2.666 -3.389 -8.43 1 98 20 ALA B O 1
ATOM 643 N N . GLU B 1 21 ? 3.232 -1.154 -8.461 1 97.06 21 GLU B N 1
ATOM 644 C CA . GLU B 1 21 ? 3.182 -1.04 -9.914 1 97.06 21 GLU B CA 1
ATOM 645 C C . GLU B 1 21 ? 4.277 -1.875 -10.57 1 97.06 21 GLU B C 1
ATOM 647 O O . GLU B 1 21 ? 4.035 -2.545 -11.578 1 97.06 21 GLU B O 1
ATOM 652 N N . VAL B 1 22 ? 5.418 -1.846 -10.016 1 96.62 22 VAL B N 1
ATOM 653 C CA . VAL B 1 22 ? 6.523 -2.621 -10.57 1 96.62 22 VAL B CA 1
ATOM 654 C C . VAL B 1 22 ? 6.207 -4.113 -10.477 1 96.62 22 VAL B C 1
ATOM 656 O O . VAL B 1 22 ? 6.52 -4.879 -11.391 1 96.62 22 VAL B O 1
ATOM 659 N N . SER B 1 23 ? 5.578 -4.57 -9.367 1 96.81 23 SER B N 1
ATOM 660 C CA . SER B 1 23 ? 5.211 -5.973 -9.18 1 96.81 23 SER B CA 1
ATOM 661 C C . SER B 1 23 ? 4.18 -6.414 -10.211 1 96.81 23 SER B C 1
ATOM 663 O O . SER B 1 23 ? 4.18 -7.57 -10.641 1 96.81 23 SER B O 1
ATOM 665 N N . LEU B 1 24 ? 3.338 -5.57 -10.594 1 94.69 24 LEU B N 1
ATOM 666 C CA . LEU B 1 24 ? 2.287 -5.871 -11.562 1 94.69 24 LEU B CA 1
ATOM 667 C C . LEU B 1 24 ? 2.852 -5.941 -12.977 1 94.69 24 LEU B C 1
ATOM 669 O O . LEU B 1 24 ? 2.41 -6.766 -13.781 1 94.69 24 LEU B O 1
ATOM 673 N N . ILE B 1 25 ? 3.854 -5.148 -13.273 1 94.19 25 ILE B N 1
ATOM 674 C CA . ILE B 1 25 ? 4.398 -5.039 -14.625 1 94.19 25 ILE B CA 1
ATOM 675 C C . ILE B 1 25 ? 5.469 -6.105 -14.836 1 94.19 25 ILE B C 1
ATOM 677 O O . ILE B 1 25 ? 5.605 -6.645 -15.938 1 94.19 25 ILE B O 1
ATOM 681 N N . ALA B 1 26 ? 6.297 -6.484 -13.836 1 89 26 ALA B N 1
ATOM 682 C CA . ALA B 1 26 ? 7.469 -7.348 -13.938 1 89 26 ALA B CA 1
ATOM 683 C C . ALA B 1 26 ? 7.059 -8.82 -14 1 89 26 ALA B C 1
ATOM 685 O O . ALA B 1 26 ? 7.91 -9.695 -14.156 1 89 26 ALA B O 1
ATOM 686 N N . ASN B 1 27 ? 5.746 -9.133 -14.297 1 82 27 ASN B N 1
ATOM 687 C CA . ASN B 1 27 ? 5.305 -10.523 -14.32 1 82 27 ASN B CA 1
ATOM 688 C C . ASN B 1 27 ? 5.891 -11.312 -13.156 1 82 27 ASN B C 1
ATOM 690 O O . ASN B 1 27 ? 6.465 -12.383 -13.359 1 82 27 ASN B O 1
ATOM 694 N N . CYS B 1 28 ? 5.844 -10.93 -12.023 1 89.12 28 CYS B N 1
ATOM 695 C CA . CYS B 1 28 ? 6.395 -11.5 -10.797 1 89.12 28 CYS B CA 1
ATOM 696 C C . CYS B 1 28 ? 5.699 -12.812 -10.445 1 89.12 28 CYS B C 1
ATOM 698 O O . CYS B 1 28 ? 4.504 -12.969 -10.688 1 89.12 28 CYS B O 1
ATOM 700 N N . LYS B 1 29 ? 6.594 -13.805 -9.992 1 93.12 29 LYS B N 1
ATOM 701 C CA . LYS B 1 29 ? 6.039 -15.031 -9.414 1 93.12 29 LYS B CA 1
ATOM 702 C C . LYS B 1 29 ? 5.277 -14.734 -8.125 1 93.12 29 LYS B C 1
ATOM 704 O O . LYS B 1 29 ? 5.477 -13.688 -7.512 1 93.12 29 LYS B O 1
ATOM 709 N N . PRO B 1 30 ? 4.457 -15.617 -7.688 1 93.88 30 PRO B N 1
ATOM 710 C CA . PRO B 1 30 ? 3.652 -15.406 -6.48 1 93.88 30 PRO B CA 1
ATOM 711 C C . PRO B 1 30 ? 4.496 -15.055 -5.262 1 93.88 30 PRO B C 1
ATOM 713 O O . PRO B 1 30 ? 4.094 -14.219 -4.445 1 93.88 30 PRO B O 1
ATOM 716 N N . ALA B 1 31 ? 5.602 -15.664 -5.133 1 94.62 31 ALA B N 1
ATOM 717 C CA . ALA B 1 31 ? 6.465 -15.375 -3.992 1 94.62 31 ALA B CA 1
ATOM 718 C C . ALA B 1 31 ? 6.895 -13.906 -3.994 1 94.62 31 ALA B C 1
ATOM 720 O O . ALA B 1 31 ? 6.969 -13.273 -2.938 1 94.62 31 ALA B O 1
ATOM 721 N N . ASP B 1 32 ? 7.18 -13.406 -5.133 1 96.19 32 ASP B N 1
ATOM 722 C CA . ASP B 1 32 ? 7.57 -12.008 -5.27 1 96.19 32 ASP B CA 1
ATOM 723 C C . ASP B 1 32 ? 6.398 -11.078 -4.969 1 96.19 32 ASP B C 1
ATOM 725 O O . ASP B 1 32 ? 6.578 -10.023 -4.355 1 96.19 32 ASP B O 1
ATOM 729 N N . LEU B 1 33 ? 5.238 -11.516 -5.395 1 97.69 33 LEU B N 1
ATOM 730 C CA . LEU B 1 33 ? 4.035 -10.742 -5.105 1 97.69 33 LEU B CA 1
ATOM 731 C C . LEU B 1 33 ? 3.773 -10.688 -3.604 1 97.69 33 LEU B C 1
ATOM 733 O O . LEU B 1 33 ? 3.43 -9.633 -3.064 1 97.69 33 LEU B O 1
ATOM 737 N N . LYS B 1 34 ? 4.035 -11.758 -2.949 1 97.19 34 LYS B N 1
ATOM 738 C CA . LYS B 1 34 ? 3.857 -11.828 -1.501 1 97.19 34 LYS B CA 1
ATOM 739 C C . LYS B 1 34 ? 4.883 -10.953 -0.781 1 97.19 34 LYS B C 1
ATOM 741 O O . LYS B 1 34 ? 4.559 -10.305 0.214 1 97.19 34 LYS B O 1
ATOM 746 N N . LEU B 1 35 ? 6.066 -11.016 -1.293 1 97.38 35 LEU B N 1
ATOM 747 C CA . LEU B 1 35 ? 7.09 -10.156 -0.71 1 97.38 35 LEU B CA 1
ATOM 748 C C . LEU B 1 35 ? 6.719 -8.68 -0.861 1 97.38 35 LEU B C 1
ATOM 750 O O . LEU B 1 35 ? 6.883 -7.898 0.075 1 97.38 35 LEU B O 1
ATOM 754 N N . ALA B 1 36 ? 6.254 -8.328 -2.043 1 97.88 36 ALA B N 1
ATOM 755 C CA . ALA B 1 36 ? 5.801 -6.961 -2.27 1 97.88 36 ALA B CA 1
ATOM 756 C C . ALA B 1 36 ? 4.699 -6.578 -1.284 1 97.88 36 ALA B C 1
ATOM 758 O O . ALA B 1 36 ? 4.766 -5.52 -0.651 1 97.88 36 ALA B O 1
ATOM 759 N N . LEU B 1 37 ? 3.734 -7.426 -1.115 1 98.12 37 LEU B N 1
ATOM 760 C CA . LEU B 1 37 ? 2.629 -7.172 -0.198 1 98.12 37 LEU B CA 1
ATOM 761 C C . LEU B 1 37 ? 3.127 -7.086 1.241 1 98.12 37 LEU B C 1
ATOM 763 O O . LEU B 1 37 ? 2.621 -6.281 2.029 1 98.12 37 LEU B O 1
ATOM 767 N N . SER B 1 38 ? 4.145 -7.809 1.593 1 98.19 38 SER B N 1
ATOM 768 C CA . SER B 1 38 ? 4.727 -7.738 2.93 1 98.19 38 SER B CA 1
ATOM 769 C C . SER B 1 38 ? 5.414 -6.398 3.166 1 98.19 38 SER B C 1
ATOM 771 O O . SER B 1 38 ? 5.266 -5.801 4.234 1 98.19 38 SER B O 1
ATOM 773 N N . LEU B 1 39 ? 6.172 -5.961 2.178 1 98.25 39 LEU B N 1
ATOM 774 C CA . LEU B 1 39 ? 6.852 -4.672 2.273 1 98.25 39 LEU B CA 1
ATOM 775 C C . LEU B 1 39 ? 5.848 -3.537 2.418 1 98.25 39 LEU B C 1
ATOM 777 O O . LEU B 1 39 ? 6.039 -2.631 3.232 1 98.25 39 LEU B O 1
ATOM 781 N N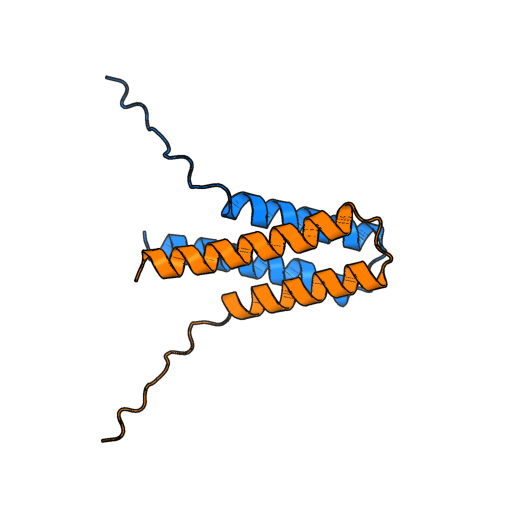 . ILE B 1 40 ? 4.777 -3.66 1.699 1 98.5 40 ILE B N 1
ATOM 782 C CA . ILE B 1 40 ? 3.73 -2.645 1.735 1 98.5 40 ILE B CA 1
ATOM 783 C C . ILE B 1 40 ? 3.023 -2.68 3.088 1 98.5 40 ILE B C 1
ATOM 785 O O . ILE B 1 40 ? 2.75 -1.633 3.68 1 98.5 40 ILE B O 1
ATOM 789 N N . ALA B 1 41 ? 2.729 -3.84 3.613 1 98 41 ALA B N 1
ATOM 790 C CA . ALA B 1 41 ? 2.1 -3.979 4.922 1 98 41 ALA B CA 1
ATOM 791 C C . ALA B 1 41 ? 2.947 -3.324 6.012 1 98 41 ALA B C 1
ATOM 793 O O . ALA B 1 41 ? 2.418 -2.645 6.895 1 98 41 ALA B O 1
ATOM 794 N N . ASP B 1 42 ? 4.23 -3.506 5.887 1 96.75 42 ASP B N 1
ATOM 795 C CA . ASP B 1 42 ? 5.148 -2.934 6.871 1 96.75 42 ASP B CA 1
ATOM 796 C C . ASP B 1 42 ? 5.133 -1.407 6.809 1 96.75 42 ASP B C 1
ATOM 798 O O . ASP B 1 42 ? 5.145 -0.738 7.844 1 96.75 42 ASP B O 1
ATOM 802 N N . LEU B 1 43 ? 5.16 -0.871 5.598 1 95.62 43 LEU B N 1
ATOM 803 C CA . LEU B 1 43 ? 5.113 0.575 5.414 1 95.62 43 LEU B CA 1
ATOM 804 C C . LEU B 1 43 ? 3.824 1.153 5.988 1 95.62 43 LEU B C 1
ATOM 806 O O . LEU B 1 43 ? 3.854 2.168 6.691 1 95.62 43 LEU B O 1
ATOM 810 N N . ALA B 1 44 ? 2.73 0.475 5.707 1 96.38 44 ALA B N 1
ATOM 811 C CA . ALA B 1 44 ? 1.431 0.93 6.195 1 96.38 44 ALA B CA 1
ATOM 812 C C . ALA B 1 44 ? 1.354 0.841 7.719 1 96.38 44 ALA B C 1
ATOM 814 O O . ALA B 1 44 ? 0.804 1.73 8.367 1 96.38 44 ALA B O 1
ATOM 815 N N . ASN B 1 45 ? 1.902 -0.218 8.25 1 94.5 45 ASN B N 1
ATOM 816 C CA . ASN B 1 45 ? 1.919 -0.392 9.703 1 94.5 45 ASN B CA 1
ATOM 817 C C . ASN B 1 45 ? 2.666 0.744 10.391 1 94.5 45 ASN B C 1
ATOM 819 O O . ASN B 1 45 ? 2.236 1.224 11.445 1 94.5 45 ASN B O 1
ATOM 823 N N . SER B 1 46 ? 3.752 1.146 9.797 1 91.25 46 SER B N 1
ATOM 824 C CA . SER B 1 46 ? 4.547 2.236 10.359 1 91.25 46 SER B CA 1
ATOM 825 C C . SER B 1 46 ? 3.752 3.537 10.398 1 91.25 46 SER B C 1
ATOM 827 O O . SER B 1 46 ? 3.928 4.352 11.305 1 91.25 46 SER B O 1
ATOM 829 N N . GLU B 1 47 ? 2.881 3.721 9.445 1 89.31 47 GLU B N 1
ATOM 830 C CA . GLU B 1 47 ? 2.088 4.941 9.367 1 89.31 47 GLU B CA 1
ATOM 831 C C . GLU B 1 47 ? 0.89 4.887 10.305 1 89.31 47 GLU B C 1
ATOM 833 O O . GLU B 1 47 ? 0.388 5.926 10.742 1 89.31 47 GLU B O 1
ATOM 838 N N . ASN B 1 48 ? 0.448 3.713 10.516 1 88.44 48 ASN B N 1
ATOM 839 C CA . ASN B 1 48 ? -0.72 3.533 11.367 1 88.44 48 ASN B CA 1
ATOM 840 C C . ASN B 1 48 ? -0.344 3.58 12.844 1 88.44 48 ASN B C 1
ATOM 842 O O . ASN B 1 48 ? -1.21 3.752 13.703 1 88.44 48 ASN B O 1
ATOM 846 N N . LYS B 1 49 ? 0.864 3.316 13 1 83 49 LYS B N 1
ATOM 847 C CA . LYS B 1 49 ? 1.321 3.391 14.383 1 83 49 LYS B CA 1
ATOM 848 C C . LYS B 1 49 ? 1.438 4.84 14.844 1 83 49 LYS B C 1
ATOM 850 O O . LYS B 1 49 ? 1.883 5.707 14.094 1 83 49 LYS B O 1
ATOM 855 N N . GLU B 1 50 ? 0.502 5.301 15.719 1 63.34 50 GLU B N 1
ATOM 856 C CA . GLU B 1 50 ? 0.501 6.625 16.328 1 63.34 50 GLU B CA 1
ATOM 857 C C . GLU B 1 50 ? 1.908 7.043 16.75 1 63.34 50 GLU B C 1
ATOM 859 O O . GLU B 1 50 ? 2.717 6.203 17.156 1 63.34 50 GLU B O 1
ATOM 864 N N . PRO B 1 51 ? 2.326 8.312 16.141 1 55.69 51 PRO B N 1
ATOM 865 C CA . PRO B 1 51 ? 3.615 8.766 16.672 1 55.69 51 PRO B CA 1
ATOM 866 C C . PRO B 1 51 ? 3.785 8.445 18.156 1 55.69 51 PRO B C 1
ATOM 868 O O . PRO B 1 51 ? 2.832 8.57 18.922 1 55.69 51 PRO B O 1
ATOM 871 N N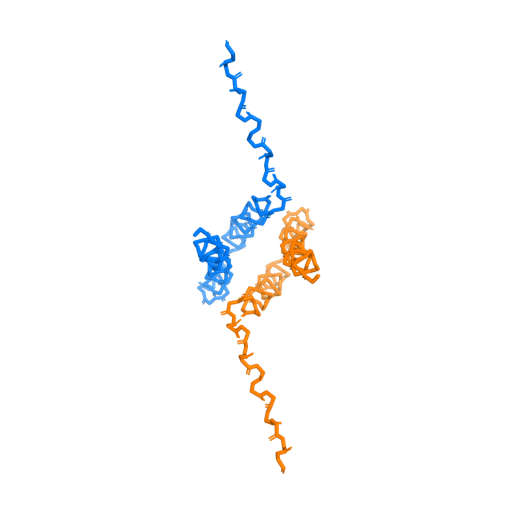 . GLU B 1 52 ? 4.344 7.348 18.469 1 50 52 GLU B N 1
ATOM 872 C CA . GLU B 1 52 ? 4.66 7.207 19.891 1 50 52 GLU B CA 1
ATOM 873 C C . GLU B 1 52 ? 4.934 8.562 20.531 1 50 52 GLU B C 1
ATOM 875 O O . GLU B 1 52 ? 5.57 9.43 19.922 1 50 52 GLU B O 1
ATOM 880 N N . LYS B 1 53 ? 4.023 9.312 21.172 1 47.84 53 LYS B N 1
ATOM 881 C CA . LYS B 1 53 ? 4.484 10.344 22.078 1 47.84 53 LYS B CA 1
ATOM 882 C C . LYS B 1 53 ? 5.922 10.086 22.531 1 47.84 53 LYS B C 1
ATOM 884 O O . LYS B 1 53 ? 6.195 9.086 23.203 1 47.84 53 LYS B O 1
ATOM 889 N N . GLU B 1 54 ? 6.883 10.273 21.734 1 44.5 54 GLU B N 1
ATOM 890 C CA . GLU B 1 54 ? 8.195 10.328 22.375 1 44.5 54 GLU B CA 1
ATOM 891 C C . GLU B 1 54 ? 8.109 10.984 23.75 1 44.5 54 GLU B C 1
ATOM 893 O O . GLU B 1 54 ? 7.883 12.188 23.859 1 44.5 54 GLU B O 1
ATOM 898 N N . VAL B 1 55 ? 7.398 10.422 24.734 1 44 55 VAL B N 1
ATOM 899 C CA . VAL B 1 55 ? 7.652 10.867 26.109 1 44 55 VAL B CA 1
ATOM 900 C C . VAL B 1 55 ? 9.148 11.078 26.312 1 44 55 VAL B C 1
ATOM 902 O O . VAL B 1 55 ? 9.922 10.125 26.328 1 44 55 VAL B O 1
ATOM 905 N N . PHE B 1 56 ? 9.695 12.039 25.688 1 41.72 56 PHE B N 1
ATOM 906 C CA . PHE B 1 56 ? 11.023 12.453 26.125 1 41.72 56 PHE B CA 1
ATOM 907 C C . PHE B 1 56 ? 11.055 12.625 27.641 1 41.72 56 PHE B C 1
ATOM 909 O O . PHE B 1 56 ? 10.281 13.414 28.203 1 41.72 56 PHE B O 1
ATOM 916 N N . TYR B 1 57 ? 11.117 11.578 28.312 1 42.53 57 TYR B N 1
ATOM 917 C CA . TYR B 1 57 ? 11.406 11.656 29.734 1 42.53 57 TYR B CA 1
ATOM 918 C C . TYR B 1 57 ? 12.375 12.797 30.031 1 42.53 57 TYR B C 1
ATOM 920 O O . TYR B 1 57 ? 13.469 12.852 29.453 1 42.53 57 TYR B O 1
ATOM 928 N N . LYS B 1 58 ? 11.93 14 30.125 1 36.91 58 LYS B N 1
ATOM 929 C CA . LYS B 1 58 ? 12.742 15.023 30.797 1 36.91 58 LYS B CA 1
ATOM 930 C C . LYS B 1 58 ? 13.438 14.453 32.031 1 36.91 58 LYS B C 1
ATOM 932 O O . LYS B 1 58 ? 12.781 13.977 32.938 1 36.91 58 LYS B O 1
ATOM 937 N N . ALA B 1 59 ? 14.562 13.711 31.891 1 36.47 59 ALA B N 1
ATOM 938 C CA . ALA B 1 59 ? 15.383 13.484 33.094 1 36.47 59 ALA B CA 1
ATOM 939 C C . ALA B 1 59 ? 15.5 14.758 33.906 1 36.47 59 ALA B C 1
ATOM 941 O O . ALA B 1 59 ? 15.961 15.797 33.406 1 36.47 59 ALA B O 1
ATOM 942 N N . GLU B 1 60 ? 14.547 14.945 34.781 1 34.25 60 GLU B N 1
ATOM 943 C CA . GLU B 1 60 ? 14.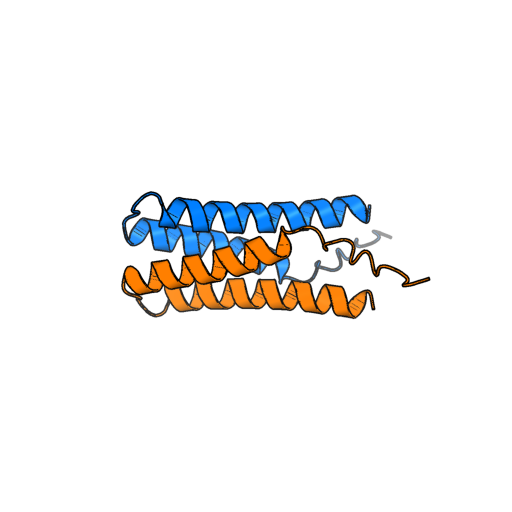844 15.859 35.875 1 34.25 60 GLU B CA 1
ATOM 944 C C . GLU B 1 60 ? 16.141 15.469 36.594 1 34.25 60 GLU B C 1
ATOM 946 O O . GLU B 1 60 ? 16.391 14.281 36.812 1 34.25 60 GLU B O 1
#

Organism: Klebsiella pneumoniae subsp. pneumoniae (strain HS11286) (NCBI:txid1125630)

Radius of gyration: 17.26 Å; Cα contacts (8 Å, |Δi|>4): 91; chains: 2; bounding box: 33×54×50 Å

Nearest PDB structures (foldseek):
  1x4t-assembly1_A  TM=7.990E-01  e=7.591E+00  Mus musculus
  1x4t-assembly1_A  TM=7.968E-01  e=9.624E+00  Mus musculus